Protein AF-A0A9X6AI31-F1 (afdb_monomer_lite)

pLDDT: mean 93.95, std 4.67, range [78.0, 98.5]

Foldseek 3Di:
DDDPPDDDDDPDLVPLFPDDPVAHDDVVLLVLLLVCLCVLHFFQVSNCVVPVCSLVQFPVSTGALLRQSVQCDPVVHNLLVVLLVVCVVPLQDFPSKGARADPVLVVDDGSHHHQWGTWTWHQDPNAIDIDIDGNDDDVRPCVSSVSSNRSSVRVVSSD

Secondary structure (DSSP, 8-state):
---SS-----S-TT-----BTTB---HHHHHHHHHHHHTT--BSHHHHHH-GGGGGG-SSSSB-TT-HHHHHHTBTB-HHHHHHHHHHH-TT-S--EEESS-GGGGT---S---SEEEEEEEEETTEEEEEEEES---TTTTHHHHHHHHHHHHHHHH-

Sequence (159 aa):
RELLAYQSRIADPTSCLAVTPHLPVNLSYCFGLLAWSLDGRNDVDTPAYYRRGAHEYSDDQHTLSGAFGHRLLTSRGNQLEEVVGRIERDPAHRRAFALVLQPEDNFRQSREYPCAVGVHLFLRDGALTWITVMRAQQALTDRPYDAFLFMGMQQYAAS

Radius of gyration: 15.67 Å; chains: 1; bounding box: 35×34×42 Å

Structure (mmCIF, N/CA/C/O backbone):
data_AF-A0A9X6AI31-F1
#
_entry.id   AF-A0A9X6AI31-F1
#
loop_
_atom_site.group_PDB
_atom_site.id
_atom_site.type_symbol
_atom_site.label_atom_id
_atom_site.label_alt_id
_atom_site.label_comp_id
_atom_site.label_asym_id
_atom_site.label_entity_id
_atom_site.label_seq_id
_atom_site.pdbx_PDB_ins_code
_atom_site.Cartn_x
_atom_site.Cartn_y
_atom_site.Cartn_z
_atom_site.occupancy
_atom_site.B_iso_or_equiv
_atom_site.auth_seq_id
_atom_site.auth_comp_id
_atom_site.auth_asym_id
_atom_site.auth_atom_id
_atom_site.pdbx_PDB_model_num
ATOM 1 N N . ARG A 1 1 ? -13.528 3.353 -20.463 1.00 92.44 1 ARG A N 1
ATOM 2 C CA . ARG A 1 1 ? -14.525 4.074 -19.632 1.00 92.44 1 ARG A CA 1
ATOM 3 C C . ARG A 1 1 ? -13.824 4.508 -18.362 1.00 92.44 1 ARG A C 1
ATOM 5 O O . ARG A 1 1 ? -13.102 3.693 -17.808 1.00 92.44 1 ARG A O 1
ATOM 12 N N . GLU A 1 2 ? -14.040 5.737 -17.921 1.00 95.50 2 GLU A N 1
ATOM 13 C CA . GLU A 1 2 ? -13.495 6.269 -16.671 1.00 95.50 2 GLU A CA 1
ATOM 14 C C . GLU A 1 2 ? -14.648 6.610 -15.720 1.00 95.50 2 GLU A C 1
ATOM 16 O O . GLU A 1 2 ? -15.737 6.971 -16.173 1.00 95.50 2 GLU A O 1
ATOM 21 N N . LEU A 1 3 ? -14.421 6.443 -14.416 1.00 96.94 3 LEU A N 1
ATOM 22 C CA . LEU A 1 3 ? -15.317 6.894 -13.355 1.00 96.94 3 LEU A CA 1
ATOM 23 C C . LEU A 1 3 ? -14.509 7.780 -12.407 1.00 96.94 3 LEU A C 1
ATOM 25 O O . LEU A 1 3 ? -13.490 7.341 -11.879 1.00 96.94 3 LEU A O 1
ATOM 29 N N . LEU A 1 4 ? -14.975 9.005 -12.183 1.00 97.19 4 LEU A N 1
ATOM 30 C CA . LEU A 1 4 ? -14.328 9.949 -11.274 1.00 97.19 4 LEU A CA 1
ATOM 31 C C . LEU A 1 4 ? -14.883 9.790 -9.856 1.00 97.19 4 LEU A C 1
ATOM 33 O O . LEU A 1 4 ? -16.076 9.541 -9.686 1.00 97.19 4 LEU A O 1
ATOM 37 N N . ALA A 1 5 ? -14.013 9.945 -8.854 1.00 95.62 5 ALA A N 1
ATOM 38 C CA . ALA A 1 5 ? -14.362 9.899 -7.428 1.00 95.62 5 ALA A CA 1
ATOM 39 C C . ALA A 1 5 ? -15.180 8.655 -7.015 1.00 95.62 5 ALA A C 1
ATOM 41 O O . ALA A 1 5 ? -16.073 8.726 -6.171 1.00 95.62 5 ALA A O 1
ATOM 42 N N . TYR A 1 6 ? -14.886 7.501 -7.622 1.00 96.50 6 TYR A N 1
ATOM 43 C CA . TYR A 1 6 ? -15.560 6.254 -7.281 1.00 96.50 6 TYR A CA 1
ATOM 44 C C . TYR A 1 6 ? -15.136 5.761 -5.892 1.00 96.50 6 TYR A C 1
ATOM 46 O O . TYR A 1 6 ? -13.947 5.686 -5.584 1.00 96.50 6 TYR A O 1
ATOM 54 N N . GLN A 1 7 ? -16.115 5.346 -5.089 1.00 96.12 7 GLN A N 1
ATOM 55 C CA . GLN A 1 7 ? -15.902 4.754 -3.774 1.00 96.12 7 GLN A CA 1
ATOM 56 C C . GLN A 1 7 ? -16.583 3.387 -3.693 1.00 96.12 7 GLN A C 1
ATOM 58 O O . GLN A 1 7 ? -17.710 3.199 -4.149 1.00 96.12 7 GLN A O 1
ATOM 63 N N . SER A 1 8 ? -15.910 2.438 -3.049 1.00 93.69 8 SER A N 1
ATOM 64 C CA . SER A 1 8 ? -16.490 1.158 -2.644 1.00 93.69 8 SER A CA 1
ATOM 65 C C . SER A 1 8 ? -16.123 0.851 -1.202 1.00 93.69 8 SER A C 1
ATOM 67 O O . SER A 1 8 ? -15.063 1.266 -0.736 1.00 93.69 8 SER A O 1
ATOM 69 N N . ARG A 1 9 ? -16.968 0.079 -0.522 1.00 94.19 9 ARG A N 1
ATOM 70 C CA . ARG A 1 9 ? -16.716 -0.424 0.828 1.00 94.19 9 ARG A CA 1
ATOM 71 C C . ARG A 1 9 ? -16.700 -1.945 0.799 1.00 94.19 9 ARG A C 1
ATOM 73 O O . ARG A 1 9 ? -17.603 -2.548 0.229 1.00 94.19 9 ARG A O 1
ATOM 80 N N . ILE A 1 10 ? -15.699 -2.533 1.441 1.00 92.25 10 ILE A N 1
ATOM 81 C CA . ILE A 1 10 ? -15.650 -3.965 1.725 1.00 92.25 10 ILE A CA 1
ATOM 82 C C . ILE A 1 10 ? -16.083 -4.151 3.178 1.00 92.25 10 ILE A C 1
ATOM 84 O O . ILE A 1 10 ? -15.590 -3.451 4.061 1.00 92.25 10 ILE A O 1
ATOM 88 N N . ALA A 1 11 ? -17.073 -5.013 3.404 1.00 89.31 11 ALA A N 1
ATOM 89 C CA . ALA A 1 11 ? -17.609 -5.260 4.742 1.00 89.31 11 ALA A CA 1
ATOM 90 C C . ALA A 1 11 ? -16.715 -6.2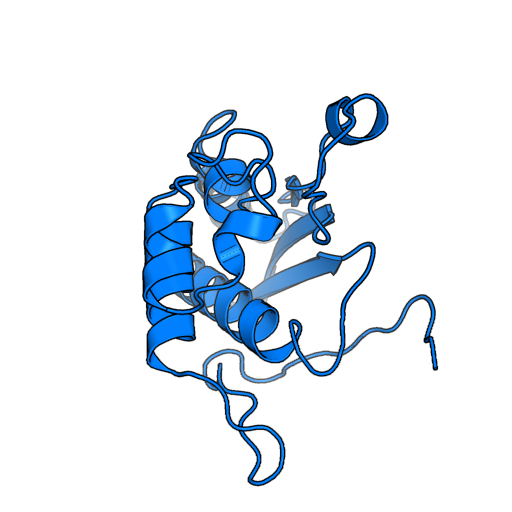12 5.545 1.00 89.31 11 ALA A C 1
ATOM 92 O O . ALA A 1 11 ? -16.510 -5.990 6.733 1.00 89.31 11 ALA A O 1
ATOM 93 N N . ASP A 1 12 ? -16.171 -7.227 4.874 1.00 90.06 12 ASP A N 1
ATOM 94 C CA . ASP A 1 12 ? -15.285 -8.226 5.456 1.00 90.06 12 ASP A CA 1
ATOM 95 C C . ASP A 1 12 ? -13.920 -8.190 4.747 1.00 90.06 12 ASP A C 1
ATOM 97 O O . ASP A 1 12 ? -13.795 -8.708 3.632 1.00 90.06 12 ASP A O 1
ATOM 101 N N . PRO A 1 13 ? -12.901 -7.550 5.349 1.00 87.38 13 PRO A N 1
ATOM 102 C CA . PRO A 1 13 ? -11.574 -7.463 4.757 1.00 87.38 13 PRO A CA 1
ATOM 103 C C . PRO A 1 13 ? -10.794 -8.783 4.832 1.00 87.38 13 PRO A C 1
ATOM 105 O O . PRO A 1 13 ? -9.758 -8.885 4.184 1.00 87.38 13 PRO A O 1
ATOM 108 N N . THR A 1 14 ? -11.264 -9.799 5.571 1.00 86.88 14 THR A N 1
ATOM 109 C CA . THR A 1 14 ? -10.579 -11.104 5.663 1.00 86.88 14 THR A CA 1
ATOM 110 C C . THR A 1 14 ? -10.714 -11.914 4.371 1.00 86.88 14 THR A C 1
ATOM 112 O O . THR A 1 14 ? -9.826 -12.684 4.005 1.00 86.88 14 THR A O 1
ATOM 115 N N . SER A 1 15 ? -11.773 -11.662 3.596 1.00 78.06 15 SER A N 1
ATOM 116 C CA . SER A 1 15 ? -11.961 -12.195 2.246 1.00 78.06 15 SER A CA 1
ATOM 117 C C . SER A 1 15 ? -11.187 -11.357 1.214 1.00 78.06 15 SER A C 1
ATOM 119 O O . SER A 1 15 ? -11.774 -10.700 0.353 1.00 78.06 15 SER A O 1
ATOM 121 N N . CYS A 1 16 ? -9.850 -11.367 1.277 1.00 78.38 16 CYS A N 1
ATOM 122 C CA . CYS A 1 16 ? -8.987 -10.482 0.477 1.00 78.38 16 CYS A CA 1
ATOM 123 C C . CYS A 1 16 ? -8.979 -10.727 -1.043 1.00 78.38 16 CYS A C 1
ATOM 125 O O . CYS A 1 16 ? -8.281 -10.024 -1.773 1.00 78.38 16 CYS A O 1
ATOM 127 N N . LEU A 1 17 ? -9.683 -11.744 -1.539 1.00 84.62 17 LEU A N 1
ATOM 128 C CA . LEU A 1 17 ? -9.542 -12.238 -2.907 1.00 84.62 17 LEU A CA 1
ATOM 129 C C . LEU A 1 17 ? -10.730 -11.851 -3.790 1.00 84.62 17 LEU A C 1
ATOM 131 O O . LEU A 1 17 ? -11.843 -12.338 -3.617 1.00 84.62 17 LEU A O 1
ATOM 135 N N . ALA A 1 18 ? -10.465 -11.030 -4.806 1.00 81.44 18 ALA A N 1
ATOM 136 C CA . ALA A 1 18 ? -11.425 -10.685 -5.853 1.00 81.44 18 ALA A CA 1
ATOM 137 C C . ALA A 1 18 ? -11.274 -11.625 -7.065 1.00 81.44 18 ALA A C 1
ATOM 139 O O . ALA A 1 18 ? -10.822 -11.212 -8.132 1.00 81.44 18 ALA A O 1
ATOM 140 N N . VAL A 1 19 ? -11.611 -12.906 -6.888 1.00 78.00 19 VAL A N 1
ATOM 141 C CA . VAL A 1 19 ? -11.462 -13.938 -7.931 1.00 78.00 19 VAL A CA 1
ATOM 142 C C . VAL A 1 19 ? -12.786 -14.167 -8.651 1.00 78.00 19 VAL A C 1
ATOM 144 O O . VAL A 1 19 ? -13.821 -14.386 -8.025 1.00 78.00 19 VAL A O 1
ATOM 147 N N . THR A 1 20 ? -12.747 -14.169 -9.984 1.00 80.62 20 THR A N 1
ATOM 148 C CA . THR A 1 20 ? -13.869 -14.621 -10.821 1.00 80.62 20 THR A CA 1
ATOM 149 C C . THR A 1 20 ? -13.349 -15.525 -11.941 1.00 80.62 20 THR A C 1
ATOM 151 O O . THR A 1 20 ? -12.181 -15.397 -12.315 1.00 80.62 20 THR A O 1
ATOM 154 N N . PRO A 1 21 ? -14.186 -16.390 -12.547 1.00 80.56 21 PRO A N 1
ATOM 155 C CA . PRO A 1 21 ? -13.776 -1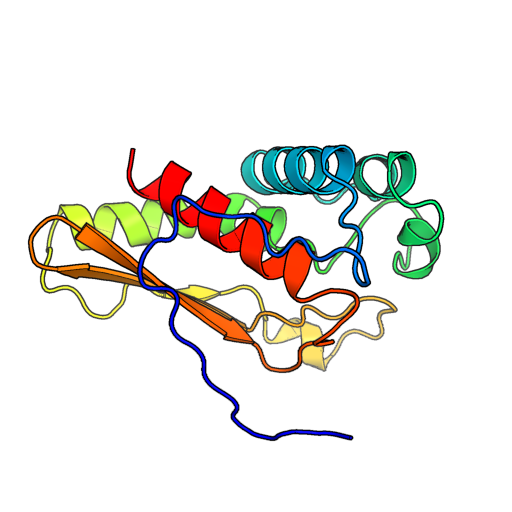7.201 -13.699 1.00 80.56 21 PRO A CA 1
ATOM 156 C C . PRO A 1 21 ? -13.234 -16.383 -14.885 1.00 80.56 21 PRO A C 1
ATOM 158 O O . PRO A 1 21 ? -12.474 -16.901 -15.696 1.00 80.56 21 PRO A O 1
ATOM 161 N N . HIS A 1 22 ? -13.616 -15.107 -14.985 1.00 81.62 22 HIS A N 1
ATOM 162 C CA . HIS A 1 22 ? -13.219 -14.202 -16.067 1.00 81.62 22 HIS A CA 1
ATOM 163 C C . HIS A 1 22 ? -12.042 -13.286 -15.704 1.00 81.62 22 HIS A C 1
ATOM 165 O O . HIS A 1 22 ? -11.503 -12.612 -16.578 1.00 81.62 22 HIS A O 1
ATOM 171 N N . LEU A 1 23 ? -11.647 -13.253 -14.429 1.00 79.00 23 LEU A N 1
ATOM 172 C CA . LEU A 1 23 ? -10.541 -12.448 -13.923 1.00 79.00 23 LEU A CA 1
ATOM 173 C C . LEU A 1 23 ? -9.714 -13.299 -12.950 1.00 79.00 23 LEU A C 1
ATOM 175 O O . LEU A 1 23 ? -9.861 -13.165 -11.730 1.00 79.00 23 LEU A O 1
ATOM 179 N N . PRO A 1 24 ? -8.895 -14.228 -13.476 1.00 80.75 24 PRO A N 1
ATOM 180 C CA . PRO A 1 24 ? -8.007 -15.019 -12.644 1.00 80.75 24 PRO A CA 1
ATOM 181 C C . PRO A 1 24 ? -6.941 -14.111 -12.022 1.00 80.75 24 PRO A C 1
ATOM 183 O O . PRO A 1 24 ? -6.261 -13.355 -12.716 1.00 80.75 24 PRO A O 1
ATOM 186 N N . VAL A 1 25 ? -6.791 -14.202 -10.703 1.00 88.25 25 VAL A N 1
ATOM 187 C CA . VAL A 1 25 ? -5.759 -13.488 -9.944 1.00 88.25 25 VAL A CA 1
ATOM 188 C C . VAL A 1 25 ? -4.582 -14.432 -9.713 1.00 88.25 25 VAL A C 1
ATOM 190 O O . VAL A 1 25 ? -4.770 -15.590 -9.337 1.00 88.25 25 VAL A O 1
ATOM 193 N N . ASN A 1 26 ? -3.357 -13.948 -9.920 1.00 91.81 26 ASN A N 1
ATOM 194 C CA . ASN A 1 26 ? -2.154 -14.695 -9.573 1.00 91.81 26 ASN A CA 1
ATOM 195 C C . ASN A 1 26 ? -1.952 -14.660 -8.049 1.00 91.81 26 ASN A C 1
ATOM 197 O O . ASN A 1 26 ? -1.404 -13.699 -7.511 1.00 91.81 26 ASN A O 1
ATOM 201 N N . LEU A 1 27 ? -2.394 -15.715 -7.361 1.00 92.19 27 LEU A N 1
ATOM 202 C CA . LEU A 1 27 ? -2.306 -15.819 -5.900 1.00 92.19 27 LEU A CA 1
ATOM 203 C C . LEU A 1 27 ? -0.869 -15.712 -5.384 1.00 92.19 27 LEU A C 1
ATOM 205 O O . LEU A 1 27 ? -0.626 -15.020 -4.399 1.00 92.19 27 LEU A O 1
ATOM 209 N N . SER A 1 28 ? 0.090 -16.344 -6.060 1.00 94.25 28 SER A N 1
ATOM 210 C CA . SER A 1 28 ? 1.500 -16.262 -5.670 1.00 94.25 28 SER A CA 1
ATOM 211 C C . SER A 1 28 ? 2.001 -14.821 -5.723 1.00 94.25 28 SER A C 1
ATOM 213 O O . SER A 1 28 ? 2.707 -14.384 -4.818 1.00 94.25 28 SER A O 1
ATOM 215 N N . TYR A 1 29 ? 1.581 -14.058 -6.738 1.00 94.94 29 TYR A N 1
ATOM 216 C CA . TYR A 1 29 ? 1.919 -12.642 -6.829 1.00 94.94 29 TYR A CA 1
ATOM 217 C C . TYR A 1 29 ? 1.273 -11.814 -5.715 1.00 94.94 29 TYR A C 1
ATOM 219 O O . TYR A 1 29 ? 1.946 -10.968 -5.141 1.00 94.94 29 TYR A O 1
ATOM 227 N N . CYS A 1 30 ? 0.012 -12.078 -5.359 1.00 95.12 30 CYS A N 1
ATOM 228 C CA . CYS A 1 30 ? -0.660 -11.416 -4.236 1.00 95.12 30 CYS A CA 1
ATOM 229 C C . CYS A 1 30 ? 0.141 -11.538 -2.930 1.00 95.12 30 CYS A C 1
ATOM 231 O O . CYS A 1 30 ? 0.452 -10.529 -2.296 1.00 95.12 30 CYS A O 1
ATOM 233 N N . PHE A 1 31 ? 0.517 -12.760 -2.546 1.00 95.44 31 PHE A N 1
ATOM 234 C CA . PHE A 1 31 ? 1.300 -12.985 -1.328 1.00 95.44 31 PHE A CA 1
ATOM 235 C C . PHE A 1 31 ? 2.728 -12.452 -1.443 1.00 95.44 31 PHE A C 1
ATOM 237 O O . PHE A 1 31 ? 3.229 -11.862 -0.489 1.00 95.44 31 PHE A O 1
ATOM 244 N N . GLY A 1 32 ? 3.364 -12.606 -2.607 1.00 96.69 32 GLY A N 1
ATOM 245 C CA . GLY A 1 32 ? 4.689 -12.050 -2.866 1.00 96.69 32 GLY A CA 1
ATOM 246 C C . GLY A 1 32 ? 4.719 -10.529 -2.721 1.00 96.69 32 GLY A C 1
ATOM 247 O O . GLY A 1 32 ? 5.598 -9.995 -2.053 1.00 96.69 32 GLY A O 1
ATOM 248 N N . LEU A 1 33 ? 3.723 -9.838 -3.280 1.00 96.56 33 LEU A N 1
ATOM 249 C CA . LEU A 1 33 ? 3.582 -8.387 -3.191 1.00 96.56 33 LEU A CA 1
ATOM 250 C C . LEU A 1 33 ? 3.275 -7.927 -1.761 1.00 96.56 33 LEU A C 1
ATOM 252 O O . LEU A 1 33 ? 3.815 -6.911 -1.324 1.00 96.56 33 LEU A O 1
ATOM 256 N N . LEU A 1 34 ? 2.442 -8.671 -1.025 1.00 97.31 34 LEU A N 1
ATOM 257 C CA . LEU A 1 34 ? 2.160 -8.392 0.384 1.00 97.31 3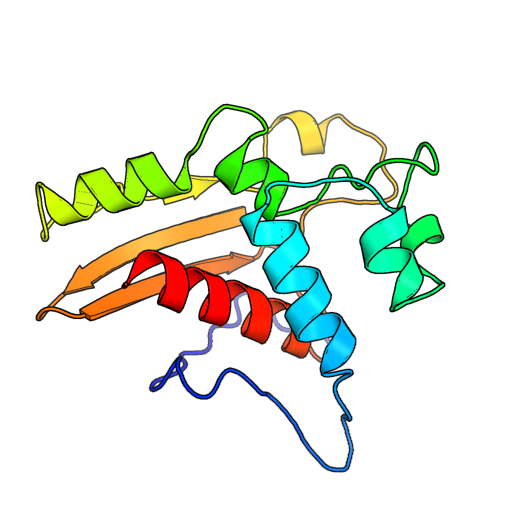4 LEU A CA 1
ATOM 258 C C . LEU A 1 34 ? 3.422 -8.531 1.242 1.00 97.31 34 LEU A C 1
ATOM 260 O O . LEU A 1 34 ? 3.752 -7.600 1.968 1.00 97.31 34 LEU A O 1
ATOM 264 N N . ALA A 1 35 ? 4.150 -9.644 1.125 1.00 98.06 35 ALA A N 1
ATOM 265 C CA . ALA A 1 35 ? 5.390 -9.864 1.867 1.00 98.06 35 ALA A CA 1
ATOM 266 C C . ALA A 1 35 ? 6.447 -8.803 1.529 1.00 98.06 35 ALA A C 1
ATOM 268 O O . ALA A 1 35 ? 7.022 -8.202 2.428 1.00 98.06 35 ALA A O 1
ATOM 269 N N . TRP A 1 36 ? 6.639 -8.510 0.240 1.00 98.12 36 TRP A N 1
ATOM 270 C CA . TRP A 1 36 ? 7.540 -7.455 -0.229 1.00 98.12 36 TRP A CA 1
ATOM 271 C C . TRP A 1 36 ? 7.169 -6.076 0.329 1.00 98.12 36 TRP A C 1
ATOM 273 O O . TRP A 1 36 ? 8.042 -5.304 0.723 1.00 98.12 36 TRP A O 1
ATOM 283 N N . SER A 1 37 ? 5.868 -5.782 0.419 1.00 98.19 37 SER A N 1
ATOM 284 C CA . SER A 1 37 ? 5.387 -4.513 0.963 1.00 98.19 37 SER A CA 1
ATOM 285 C C . SER A 1 37 ? 5.542 -4.430 2.479 1.00 98.19 37 SER A C 1
ATOM 287 O O . SER A 1 37 ? 5.951 -3.386 2.974 1.00 98.19 37 SER A O 1
ATOM 289 N N . LEU A 1 38 ? 5.242 -5.502 3.217 1.00 97.81 38 LEU A N 1
ATOM 290 C CA . LEU A 1 38 ? 5.409 -5.559 4.674 1.00 97.81 38 LEU A CA 1
ATOM 291 C C . LEU A 1 38 ? 6.883 -5.536 5.098 1.00 97.81 38 LEU A C 1
ATOM 293 O O . LEU A 1 38 ? 7.198 -5.013 6.159 1.00 97.81 38 LEU A O 1
ATOM 297 N N . ASP A 1 39 ? 7.784 -6.032 4.251 1.00 97.81 39 ASP A N 1
ATOM 298 C CA . ASP A 1 39 ? 9.236 -5.915 4.438 1.00 97.81 39 ASP A CA 1
ATOM 299 C C . ASP A 1 39 ? 9.772 -4.516 4.065 1.00 97.81 39 ASP A C 1
ATOM 301 O O . ASP A 1 39 ? 10.959 -4.226 4.188 1.00 97.81 39 ASP A O 1
ATOM 305 N N . GLY A 1 40 ? 8.909 -3.619 3.571 1.00 97.88 40 GLY A N 1
ATOM 306 C CA . GLY A 1 40 ? 9.292 -2.255 3.205 1.00 97.88 40 GLY A CA 1
ATOM 307 C C . GLY A 1 40 ? 10.300 -2.184 2.053 1.00 97.88 40 GLY A C 1
ATOM 308 O O . GLY A 1 40 ? 11.045 -1.201 1.949 1.00 97.88 40 GLY A O 1
ATOM 309 N N . ARG A 1 41 ? 10.339 -3.216 1.202 1.00 98.00 41 ARG A N 1
ATOM 310 C CA . ARG A 1 41 ? 11.253 -3.319 0.062 1.00 98.00 41 ARG A CA 1
ATOM 311 C C . ARG A 1 41 ? 10.787 -2.472 -1.116 1.00 98.00 41 ARG A C 1
ATOM 313 O O . ARG A 1 41 ? 9.607 -2.153 -1.261 1.00 98.00 41 ARG A O 1
ATOM 320 N N . ASN A 1 42 ? 11.747 -2.116 -1.963 1.00 97.81 42 ASN A N 1
ATOM 321 C CA . ASN A 1 42 ? 11.520 -1.408 -3.217 1.00 97.81 42 ASN A CA 1
ATOM 322 C C . ASN A 1 42 ? 12.316 -1.996 -4.392 1.00 97.81 42 ASN A C 1
ATOM 324 O O . ASN A 1 42 ? 12.376 -1.356 -5.432 1.00 97.81 42 ASN A O 1
ATOM 328 N N . ASP A 1 43 ? 12.934 -3.171 -4.270 1.00 97.81 43 ASP A N 1
ATOM 329 C CA . ASP A 1 43 ? 13.613 -3.813 -5.400 1.00 97.81 43 ASP A CA 1
ATOM 330 C C . ASP A 1 43 ? 12.611 -4.301 -6.453 1.00 97.81 43 ASP A C 1
ATOM 332 O O . ASP A 1 43 ? 11.543 -4.816 -6.120 1.00 97.81 43 ASP A O 1
ATOM 336 N N . VAL A 1 44 ? 12.970 -4.180 -7.728 1.00 97.19 44 VAL A N 1
ATOM 337 C CA . VAL A 1 44 ? 12.126 -4.620 -8.848 1.00 97.19 44 VAL A CA 1
ATOM 338 C C . VAL A 1 44 ? 12.174 -6.134 -9.074 1.00 97.19 44 VAL A C 1
ATOM 340 O O . VAL A 1 44 ? 11.221 -6.701 -9.607 1.00 97.19 44 VAL A O 1
ATOM 343 N N . ASP A 1 45 ? 13.239 -6.804 -8.631 1.00 96.69 45 ASP A N 1
ATOM 344 C CA . ASP A 1 45 ? 13.447 -8.237 -8.862 1.00 96.69 45 ASP A CA 1
ATOM 345 C C . ASP A 1 45 ? 12.348 -9.089 -8.214 1.00 96.69 45 ASP A C 1
ATOM 347 O O . ASP A 1 45 ? 11.845 -10.037 -8.824 1.00 96.69 45 ASP A O 1
ATOM 351 N N . THR A 1 46 ? 11.914 -8.726 -7.002 1.00 95.62 46 THR A N 1
ATOM 352 C CA . THR A 1 46 ? 10.836 -9.439 -6.302 1.00 95.62 46 THR A CA 1
ATOM 353 C C . THR A 1 46 ? 9.515 -9.428 -7.085 1.00 95.62 46 THR A C 1
ATOM 355 O O . THR A 1 46 ? 8.995 -10.510 -7.365 1.00 95.62 46 THR A O 1
ATOM 358 N N . PRO A 1 47 ? 8.935 -8.279 -7.488 1.00 94.81 47 PRO A N 1
ATOM 359 C CA . PRO A 1 47 ? 7.738 -8.285 -8.328 1.00 94.81 47 PRO A CA 1
ATOM 360 C C . PRO A 1 47 ? 7.994 -8.849 -9.735 1.00 94.81 47 PRO A C 1
ATOM 362 O O . PRO A 1 47 ? 7.100 -9.496 -10.289 1.00 94.81 47 PRO A O 1
ATOM 365 N N . ALA A 1 48 ? 9.194 -8.678 -10.301 1.00 95.19 48 ALA A N 1
ATOM 366 C CA . ALA A 1 48 ? 9.546 -9.213 -11.617 1.00 95.19 48 ALA A CA 1
ATOM 367 C C . ALA A 1 48 ? 9.551 -10.746 -11.673 1.00 95.19 48 ALA A C 1
ATOM 369 O O . ALA A 1 48 ? 9.165 -11.319 -12.697 1.00 95.19 48 ALA A O 1
ATOM 370 N N . TYR A 1 49 ? 9.902 -11.410 -10.567 1.00 95.50 49 TYR A N 1
ATOM 371 C CA . TYR A 1 49 ? 9.802 -12.863 -10.427 1.00 95.50 49 TYR A CA 1
ATOM 372 C C . TYR A 1 49 ? 8.386 -13.377 -10.735 1.00 95.50 49 TYR A C 1
ATOM 374 O O . TYR A 1 49 ? 8.219 -14.386 -11.422 1.00 95.50 49 TYR A O 1
ATOM 382 N N . TYR A 1 50 ? 7.356 -12.660 -10.279 1.00 93.56 50 TYR A N 1
ATOM 383 C CA . TYR A 1 50 ? 5.956 -13.040 -10.487 1.00 93.56 50 TYR A CA 1
ATOM 384 C C . TYR A 1 50 ? 5.364 -12.481 -11.783 1.00 93.56 50 TYR A C 1
ATOM 386 O O . TYR A 1 50 ? 4.513 -13.120 -12.410 1.00 93.56 50 TYR A O 1
ATOM 394 N N . ARG A 1 51 ? 5.783 -11.275 -12.181 1.00 88.81 51 ARG A N 1
ATOM 395 C CA . ARG A 1 51 ? 5.266 -10.551 -13.343 1.00 88.81 51 ARG A CA 1
ATOM 396 C C . ARG A 1 51 ? 6.428 -9.948 -14.125 1.00 88.81 51 ARG A C 1
ATOM 398 O O . ARG A 1 51 ? 6.875 -8.849 -13.828 1.00 88.81 51 ARG A O 1
ATOM 405 N N . ARG A 1 52 ? 6.849 -10.633 -15.193 1.00 82.62 52 ARG A N 1
ATOM 406 C CA . ARG A 1 52 ? 8.017 -10.258 -16.020 1.00 82.62 52 ARG A CA 1
ATOM 407 C C . ARG A 1 52 ? 8.050 -8.790 -16.476 1.00 82.62 52 ARG A C 1
ATOM 409 O O . ARG A 1 52 ? 9.128 -8.228 -16.600 1.00 82.62 52 ARG A O 1
ATOM 416 N N . GLY A 1 53 ? 6.889 -8.169 -16.692 1.00 86.94 53 GLY A N 1
ATOM 417 C CA . GLY A 1 53 ? 6.787 -6.757 -17.082 1.00 86.94 53 GLY A CA 1
ATOM 418 C C . GLY A 1 53 ? 7.108 -5.744 -15.973 1.00 86.94 53 GLY A C 1
ATOM 419 O O . GLY A 1 53 ? 7.080 -4.551 -16.238 1.00 86.94 53 GLY A O 1
ATOM 420 N N . ALA A 1 54 ? 7.405 -6.164 -14.736 1.00 88.88 54 ALA A N 1
ATOM 421 C CA . ALA A 1 54 ? 7.669 -5.232 -13.635 1.00 88.88 54 ALA A CA 1
ATOM 422 C C . ALA A 1 54 ? 8.877 -4.311 -13.901 1.00 88.88 54 ALA A C 1
ATOM 424 O O . ALA A 1 54 ? 8.841 -3.137 -13.537 1.00 88.88 54 ALA A O 1
ATOM 425 N N . HIS A 1 55 ? 9.906 -4.807 -14.601 1.00 92.69 55 HIS A N 1
ATOM 426 C CA . HIS A 1 55 ? 11.081 -4.011 -14.978 1.00 92.69 55 HIS A CA 1
ATOM 427 C C . HIS A 1 55 ? 10.747 -2.820 -15.887 1.00 92.69 55 HIS A C 1
ATOM 429 O O . HIS A 1 55 ? 11.474 -1.828 -15.883 1.00 92.69 55 HIS A O 1
ATOM 435 N N . GLU A 1 56 ? 9.636 -2.864 -16.628 1.00 92.75 56 GLU A N 1
ATOM 436 C CA . GLU A 1 56 ? 9.218 -1.766 -17.509 1.00 92.75 56 GLU A CA 1
ATOM 437 C C . GLU A 1 56 ? 8.840 -0.502 -16.724 1.00 92.75 56 GLU A C 1
ATOM 439 O O . GLU A 1 56 ? 8.951 0.604 -17.250 1.00 92.75 56 GLU A O 1
ATOM 444 N N . TYR A 1 57 ? 8.448 -0.653 -15.456 1.00 91.25 57 TYR A N 1
ATOM 445 C CA . TYR A 1 57 ? 8.089 0.458 -14.574 1.00 91.25 57 TYR A CA 1
ATOM 446 C C . TYR A 1 57 ? 9.290 1.023 -13.805 1.00 91.25 57 TYR A C 1
ATOM 448 O O . TYR A 1 57 ? 9.194 2.100 -13.229 1.00 91.25 57 TYR A O 1
ATOM 456 N N . SER A 1 58 ? 10.434 0.339 -13.812 1.00 95.12 58 SER A N 1
ATOM 457 C CA . SER A 1 58 ? 11.632 0.798 -13.112 1.00 95.12 58 SER A CA 1
ATOM 458 C C . SER A 1 58 ? 12.455 1.755 -13.980 1.00 95.12 58 SER A C 1
ATOM 460 O O . SER A 1 58 ? 12.765 1.472 -15.145 1.00 95.12 58 SER A O 1
ATOM 462 N N . ASP A 1 59 ? 12.831 2.897 -13.404 1.00 94.81 59 ASP A N 1
ATOM 463 C CA . ASP A 1 59 ? 13.680 3.889 -14.074 1.00 94.81 59 ASP A CA 1
ATOM 464 C C . ASP A 1 59 ? 15.138 3.420 -14.179 1.00 94.81 59 ASP A C 1
ATOM 466 O O . ASP A 1 59 ? 15.793 3.660 -15.191 1.00 94.81 59 ASP A O 1
ATOM 470 N N . ASP A 1 60 ? 15.631 2.730 -13.149 1.00 94.88 60 ASP A N 1
ATOM 471 C CA . ASP A 1 60 ? 17.021 2.281 -13.000 1.00 94.88 60 ASP A CA 1
ATOM 472 C C . ASP A 1 60 ? 17.196 0.765 -13.197 1.00 94.88 60 ASP A C 1
ATOM 474 O O . ASP A 1 60 ? 18.315 0.270 -13.130 1.00 94.88 60 ASP A O 1
ATOM 478 N N . GLN A 1 61 ? 16.103 0.039 -13.462 1.00 94.75 61 GLN A N 1
ATOM 479 C CA . GLN A 1 61 ? 16.042 -1.425 -13.566 1.00 94.75 61 GLN A CA 1
ATOM 480 C C . GLN A 1 61 ? 16.373 -2.173 -12.265 1.00 94.75 61 GLN A C 1
ATOM 482 O O . GLN A 1 61 ? 16.520 -3.393 -12.292 1.00 94.75 61 GLN A O 1
ATOM 487 N N . HIS A 1 62 ? 16.430 -1.473 -11.132 1.00 95.94 62 HIS A N 1
ATOM 488 C CA . HIS A 1 62 ? 16.748 -2.033 -9.820 1.00 95.94 62 HIS A CA 1
ATOM 489 C C . HIS A 1 62 ? 15.659 -1.756 -8.790 1.00 95.94 62 HIS A C 1
ATOM 491 O O . HIS A 1 62 ? 15.368 -2.622 -7.965 1.00 95.94 62 HIS A O 1
ATOM 497 N N . THR A 1 63 ? 15.040 -0.578 -8.836 1.00 96.94 63 THR A N 1
ATOM 498 C CA . THR A 1 63 ? 14.079 -0.127 -7.838 1.00 96.94 63 THR A CA 1
ATOM 499 C C . THR A 1 63 ? 12.751 0.316 -8.439 1.00 96.94 63 THR A C 1
ATOM 501 O O . THR A 1 63 ? 12.656 0.808 -9.567 1.00 96.94 63 THR A O 1
ATOM 504 N N . LEU A 1 64 ? 11.706 0.131 -7.640 1.00 96.19 64 LEU A N 1
ATOM 505 C CA . LEU A 1 64 ? 10.369 0.657 -7.823 1.00 96.19 64 LEU A CA 1
ATOM 506 C C . LEU A 1 64 ? 10.147 1.788 -6.820 1.00 96.19 64 LEU A C 1
ATOM 508 O O . LEU A 1 64 ? 9.803 1.612 -5.652 1.00 96.19 64 LEU A O 1
ATOM 512 N N . SER A 1 65 ? 10.378 2.995 -7.297 1.00 93.56 65 SER A N 1
ATOM 513 C CA . SER A 1 65 ? 10.151 4.248 -6.586 1.00 93.56 65 SER A CA 1
ATOM 514 C C . SER A 1 65 ? 8.736 4.476 -6.038 1.00 93.56 65 SER A C 1
ATOM 516 O O . SER A 1 65 ? 8.553 5.263 -5.104 1.00 93.56 65 SER A O 1
ATOM 518 N N . GLY A 1 66 ? 7.733 3.832 -6.627 1.00 92.94 66 GLY A N 1
ATOM 519 C CA . GLY A 1 66 ? 6.331 3.894 -6.236 1.00 92.94 66 GLY A CA 1
ATOM 520 C C . GLY A 1 66 ? 5.931 2.854 -5.193 1.00 92.94 66 GLY A C 1
ATOM 521 O O . GLY A 1 66 ? 4.776 2.866 -4.776 1.00 92.94 66 GLY A O 1
ATOM 522 N N . ALA A 1 67 ? 6.856 1.993 -4.751 1.00 96.50 67 ALA A N 1
ATOM 523 C CA . ALA A 1 67 ? 6.604 0.898 -3.816 1.00 96.50 67 ALA A CA 1
ATOM 524 C C . ALA A 1 67 ? 5.868 1.359 -2.543 1.00 96.50 67 ALA A C 1
ATOM 526 O O . ALA A 1 67 ? 6.428 2.066 -1.701 1.00 96.50 67 ALA A O 1
ATOM 527 N N . PHE A 1 68 ? 4.606 0.941 -2.379 1.00 97.56 68 PHE A N 1
ATOM 528 C CA . PHE A 1 68 ? 3.756 1.406 -1.274 1.00 97.56 68 PHE A CA 1
ATOM 529 C C . PHE A 1 68 ? 4.320 1.013 0.088 1.00 97.56 68 PHE A C 1
ATOM 531 O O . PHE A 1 68 ? 4.396 1.857 0.977 1.00 97.56 68 PHE A O 1
ATOM 538 N N . GLY A 1 69 ? 4.758 -0.240 0.229 1.00 97.56 69 GLY A N 1
ATOM 539 C CA . GLY A 1 69 ? 5.377 -0.750 1.449 1.00 97.56 69 GLY A CA 1
ATOM 540 C C . GLY A 1 69 ? 6.598 0.059 1.862 1.00 97.56 69 GLY A C 1
ATOM 541 O O . GLY A 1 69 ? 6.638 0.590 2.968 1.00 97.56 69 GLY A O 1
ATOM 542 N N . HIS A 1 70 ? 7.545 0.257 0.940 1.00 98.00 70 HIS A N 1
ATOM 543 C CA . HIS A 1 70 ? 8.703 1.119 1.172 1.00 98.00 70 HIS A CA 1
ATOM 544 C C . HIS A 1 70 ? 8.292 2.515 1.644 1.00 98.00 70 HIS A C 1
ATOM 546 O O . HIS A 1 70 ? 8.821 3.034 2.626 1.00 98.00 70 HIS A O 1
ATOM 552 N N . ARG A 1 71 ? 7.298 3.130 0.996 1.00 97.56 71 ARG A N 1
ATOM 553 C CA . ARG A 1 71 ? 6.867 4.480 1.367 1.00 97.56 71 ARG A CA 1
ATOM 554 C C . ARG A 1 71 ? 6.191 4.551 2.734 1.00 97.56 71 ARG A C 1
ATOM 556 O O . ARG A 1 71 ? 6.425 5.512 3.465 1.00 97.56 71 ARG A O 1
ATOM 563 N N . LEU A 1 72 ? 5.414 3.535 3.095 1.00 98.19 72 LEU A N 1
ATOM 564 C CA . LEU A 1 72 ? 4.715 3.455 4.377 1.00 98.19 72 LEU A CA 1
ATOM 565 C C . LEU A 1 72 ? 5.626 3.053 5.543 1.00 98.19 72 LEU A C 1
ATOM 567 O O . LEU A 1 72 ? 5.386 3.511 6.657 1.00 98.19 72 LEU A O 1
ATOM 571 N N . LEU A 1 73 ? 6.643 2.221 5.307 1.00 98.19 73 LEU A N 1
ATOM 572 C CA . LEU A 1 73 ? 7.384 1.547 6.379 1.00 98.19 73 LEU A CA 1
ATOM 573 C C . LEU A 1 73 ? 8.834 2.014 6.540 1.00 98.19 73 LEU A C 1
ATOM 575 O O . LEU A 1 73 ? 9.342 2.010 7.657 1.00 98.19 73 LEU A O 1
ATOM 579 N N . THR A 1 74 ? 9.524 2.400 5.461 1.00 97.50 74 THR A N 1
ATOM 580 C CA . THR A 1 74 ? 10.993 2.556 5.504 1.00 97.50 74 THR A CA 1
ATOM 581 C C . THR A 1 74 ? 11.519 3.856 4.890 1.00 97.50 74 THR A C 1
ATOM 583 O O . THR A 1 74 ? 12.514 4.384 5.380 1.00 97.50 74 THR A O 1
ATOM 586 N N . SER A 1 75 ? 10.853 4.445 3.890 1.00 95.44 75 SER A N 1
ATOM 587 C CA . SER A 1 75 ? 11.382 5.588 3.116 1.00 95.44 75 SER A CA 1
ATOM 588 C C . SER A 1 75 ? 11.665 6.850 3.941 1.00 95.44 75 SER A C 1
ATOM 590 O O . SER A 1 75 ? 12.612 7.581 3.658 1.00 95.44 75 SER A O 1
ATOM 592 N N . ARG A 1 76 ? 10.829 7.130 4.948 1.00 94.56 76 ARG A N 1
ATOM 593 C CA . ARG A 1 76 ? 10.943 8.288 5.855 1.00 94.56 76 ARG A CA 1
ATOM 594 C C . ARG A 1 76 ? 10.659 7.890 7.307 1.00 94.56 76 ARG A C 1
ATOM 596 O O . ARG A 1 76 ? 10.193 8.708 8.096 1.00 94.56 76 ARG A O 1
ATOM 603 N N . GLY A 1 77 ? 10.917 6.623 7.632 1.00 95.81 77 GLY A N 1
ATOM 604 C CA . GLY A 1 77 ? 10.489 5.979 8.872 1.00 95.81 77 GLY A CA 1
ATOM 605 C C . GLY A 1 77 ? 9.165 5.222 8.733 1.00 95.81 77 GLY A C 1
ATOM 606 O O . GLY A 1 77 ? 8.498 5.281 7.695 1.00 95.81 77 GLY A O 1
ATOM 607 N N . ASN A 1 78 ? 8.803 4.507 9.798 1.00 98.00 78 ASN A N 1
ATOM 608 C CA . ASN A 1 78 ? 7.650 3.616 9.826 1.00 98.00 78 ASN A CA 1
ATOM 609 C C . ASN A 1 78 ? 6.354 4.381 10.129 1.00 98.00 78 ASN A C 1
ATOM 611 O O . ASN A 1 78 ? 5.892 4.457 11.267 1.00 98.00 78 ASN A O 1
ATOM 615 N N . GLN A 1 79 ? 5.760 4.979 9.093 1.00 97.88 79 GLN A N 1
ATOM 616 C CA . GLN A 1 79 ? 4.509 5.730 9.223 1.00 97.88 79 GLN A CA 1
ATOM 617 C C . GLN A 1 79 ? 3.350 4.843 9.691 1.00 97.88 79 GLN A C 1
ATOM 619 O O . GLN A 1 79 ? 2.458 5.335 10.381 1.00 97.88 79 GLN A O 1
ATOM 624 N N . LEU A 1 80 ? 3.335 3.564 9.299 1.00 97.62 80 LEU A N 1
ATOM 625 C CA . LEU A 1 80 ? 2.261 2.646 9.676 1.00 97.62 80 LEU A CA 1
ATOM 626 C C . LEU A 1 80 ? 2.283 2.345 11.179 1.00 97.62 80 LEU A C 1
ATOM 628 O O . LEU A 1 80 ? 1.245 2.431 11.826 1.00 97.62 80 LEU A O 1
ATOM 632 N N . GLU A 1 81 ? 3.453 2.067 11.747 1.00 97.50 81 GLU A N 1
ATOM 633 C CA . GLU A 1 81 ? 3.609 1.895 13.197 1.00 97.50 81 GLU A CA 1
ATOM 634 C C . GLU A 1 81 ? 3.195 3.161 13.959 1.00 97.50 81 GLU A C 1
ATOM 636 O O . GLU A 1 81 ? 2.425 3.093 14.916 1.00 97.50 81 GLU A O 1
ATOM 641 N N . GLU A 1 82 ? 3.606 4.337 13.481 1.00 97.69 82 GLU A N 1
ATOM 642 C CA . GLU A 1 82 ? 3.240 5.616 14.094 1.00 97.69 82 GLU A CA 1
ATOM 643 C C . GLU A 1 82 ? 1.727 5.873 14.090 1.00 97.69 82 GLU A C 1
ATOM 645 O O . GLU A 1 82 ? 1.159 6.317 15.092 1.00 97.69 82 GLU A O 1
ATOM 650 N N . VAL A 1 83 ? 1.037 5.623 12.972 1.00 97.44 83 VAL A N 1
ATOM 651 C CA . VAL A 1 83 ? -0.412 5.868 12.891 1.00 97.44 83 VAL A CA 1
ATOM 652 C C . VAL A 1 83 ? -1.231 4.803 13.617 1.00 97.44 83 VAL A C 1
ATOM 654 O O . VAL A 1 83 ? -2.263 5.165 14.184 1.00 97.44 83 VAL A O 1
ATOM 657 N N . VAL A 1 84 ? -0.762 3.550 13.680 1.00 97.00 84 VAL A N 1
ATOM 658 C CA . VAL A 1 84 ? -1.342 2.495 14.530 1.00 97.00 84 VAL A CA 1
ATOM 659 C C . VAL A 1 84 ? -1.196 2.876 16.004 1.00 97.00 84 VAL A C 1
ATOM 661 O O . VAL A 1 84 ? -2.197 3.008 16.707 1.00 97.00 84 VAL A O 1
ATOM 664 N N . GLY A 1 85 ? 0.011 3.223 16.453 1.00 96.75 85 GLY A N 1
ATOM 665 C CA . GLY A 1 85 ? 0.247 3.631 17.839 1.00 96.75 85 GLY A CA 1
ATOM 666 C C . GLY A 1 85 ? -0.572 4.858 18.266 1.00 96.75 85 GLY A C 1
ATOM 667 O O . GLY A 1 85 ? -0.925 4.995 19.439 1.00 96.75 85 GLY A O 1
ATOM 668 N N . ARG A 1 86 ? -0.929 5.759 17.338 1.00 96.75 86 ARG A N 1
ATOM 669 C CA . ARG A 1 86 ? -1.841 6.887 17.622 1.00 96.75 86 ARG A CA 1
ATOM 670 C C . ARG A 1 86 ? -3.262 6.430 17.934 1.00 96.75 86 ARG A C 1
ATOM 672 O O . ARG A 1 86 ? -3.850 6.953 18.877 1.00 96.75 86 ARG A O 1
ATOM 679 N N . ILE A 1 87 ? -3.816 5.505 17.149 1.00 96.75 87 ILE A N 1
ATOM 680 C CA . ILE A 1 87 ? -5.191 5.021 17.351 1.00 96.75 87 ILE A CA 1
ATOM 681 C C . ILE A 1 87 ? -5.300 4.040 18.520 1.00 96.75 87 ILE A C 1
ATOM 683 O O . ILE A 1 87 ? -6.364 3.944 19.118 1.00 96.75 87 ILE A O 1
ATOM 687 N N . GLU A 1 88 ? -4.217 3.359 18.891 1.00 94.69 88 GLU A N 1
ATOM 688 C CA . GLU A 1 88 ? -4.174 2.543 20.109 1.00 94.69 88 GLU A CA 1
ATOM 689 C C . GLU A 1 88 ? -4.209 3.409 21.372 1.00 94.69 88 GLU A C 1
ATOM 691 O O . GLU A 1 88 ? -4.956 3.128 22.308 1.00 94.69 88 GLU A O 1
ATOM 696 N N . ARG A 1 89 ? -3.426 4.497 21.395 1.00 96.00 89 ARG A N 1
ATOM 697 C CA . ARG A 1 89 ? -3.392 5.438 22.528 1.00 96.00 89 ARG A CA 1
ATOM 698 C C . ARG A 1 89 ? -4.685 6.239 22.658 1.00 96.00 89 ARG A C 1
ATOM 700 O O . ARG A 1 89 ? -5.098 6.560 23.768 1.00 96.00 89 ARG A O 1
ATOM 707 N N . ASP A 1 90 ? -5.288 6.597 21.530 1.00 96.06 90 ASP A N 1
ATOM 708 C CA . ASP A 1 90 ? -6.532 7.356 21.451 1.00 96.06 90 ASP A CA 1
ATOM 709 C C . ASP A 1 90 ? -7.434 6.740 20.371 1.00 96.06 90 ASP A C 1
ATOM 711 O O . ASP A 1 90 ? -7.356 7.118 19.201 1.00 96.06 90 ASP A O 1
ATOM 715 N N . PRO A 1 91 ? -8.340 5.815 20.728 1.00 94.56 91 PRO A N 1
ATOM 716 C CA . PRO A 1 91 ? -9.245 5.213 19.753 1.00 94.56 91 PRO A CA 1
ATOM 717 C C . PRO A 1 91 ? -10.094 6.240 18.995 1.00 94.56 91 PRO A C 1
ATOM 719 O O . PRO A 1 91 ? -10.454 6.013 17.842 1.00 94.56 91 PRO A O 1
ATOM 722 N N . ALA A 1 92 ? -10.378 7.413 19.572 1.00 93.31 92 ALA A N 1
ATOM 723 C CA . ALA A 1 92 ? -11.147 8.467 18.915 1.00 93.31 92 ALA A CA 1
ATOM 724 C C . ALA A 1 92 ? -10.318 9.323 17.935 1.00 93.31 92 ALA A C 1
ATOM 726 O O . ALA A 1 92 ? -10.888 10.207 17.278 1.00 93.31 92 ALA A O 1
ATOM 727 N N . HIS A 1 93 ? -9.014 9.052 17.782 1.00 93.56 93 HIS A N 1
ATOM 728 C CA . HIS A 1 9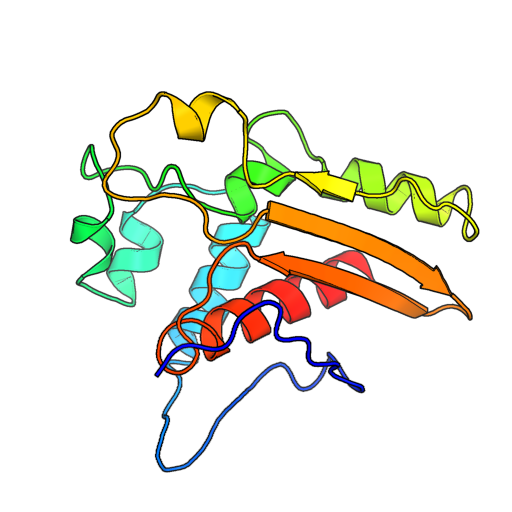3 ? -8.115 9.829 16.934 1.00 93.56 93 HIS A CA 1
ATOM 729 C C . HIS A 1 93 ? -8.615 9.916 15.484 1.00 93.56 93 HIS A C 1
ATOM 731 O O . HIS A 1 93 ? -9.250 9.005 14.946 1.00 93.56 93 HIS A O 1
ATOM 737 N N . ARG A 1 94 ? -8.334 11.056 14.840 1.00 93.56 94 ARG A N 1
ATOM 738 C CA . ARG A 1 94 ? -8.742 11.360 13.450 1.00 93.56 94 ARG A CA 1
ATOM 739 C C . ARG A 1 94 ? -7.588 11.846 12.567 1.00 93.56 94 ARG A C 1
ATOM 741 O O . ARG A 1 94 ? -7.819 12.428 11.514 1.00 93.56 94 ARG A O 1
ATOM 748 N N . ARG A 1 95 ? -6.349 11.703 13.050 1.00 94.06 95 ARG A N 1
ATOM 749 C CA . ARG A 1 95 ? -5.112 12.192 12.404 1.00 94.06 95 ARG A CA 1
ATOM 750 C C . ARG A 1 95 ? -4.122 11.052 12.125 1.00 94.06 95 ARG A C 1
ATOM 752 O O . ARG A 1 95 ? -2.910 11.261 12.084 1.00 94.06 95 ARG A O 1
ATOM 759 N N . ALA A 1 96 ? -4.641 9.836 11.992 1.00 97.50 96 ALA A N 1
ATOM 760 C CA . ALA A 1 96 ? -3.871 8.622 11.751 1.00 97.50 96 ALA A CA 1
ATOM 761 C C . ALA A 1 96 ? -3.798 8.343 10.241 1.00 97.50 96 ALA A C 1
ATOM 763 O O . ALA A 1 96 ? -4.343 7.360 9.744 1.00 97.50 96 ALA A O 1
ATOM 764 N N . PHE A 1 97 ? -3.178 9.274 9.510 1.00 98.25 97 PHE A N 1
ATOM 765 C CA . PHE A 1 97 ? -3.009 9.203 8.060 1.00 98.25 97 PHE A CA 1
ATOM 766 C C . PHE A 1 97 ? -1.532 9.007 7.709 1.00 98.25 97 PHE A C 1
ATOM 768 O O . PHE A 1 97 ? -0.700 9.810 8.134 1.00 98.25 97 PHE A O 1
ATOM 775 N N . ALA A 1 98 ? -1.220 7.975 6.927 1.00 98.12 98 ALA A N 1
ATOM 776 C CA . ALA A 1 98 ? 0.115 7.705 6.396 1.00 98.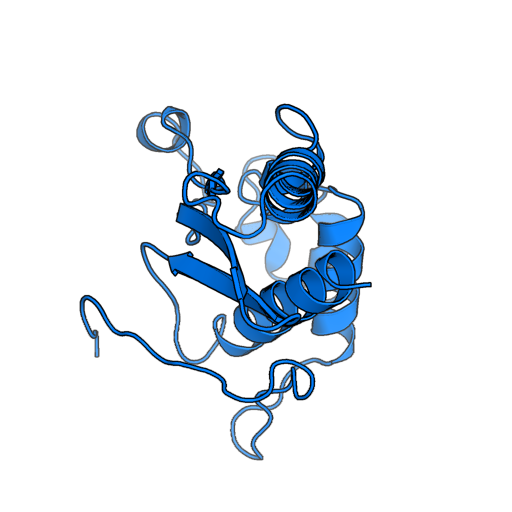12 98 ALA A CA 1
ATOM 777 C C . ALA A 1 98 ? 0.150 7.962 4.884 1.00 98.12 98 ALA A C 1
ATOM 779 O O . ALA A 1 98 ? -0.745 7.540 4.147 1.00 98.12 98 ALA A O 1
ATOM 780 N N . LEU A 1 99 ? 1.176 8.675 4.423 1.00 97.88 99 LEU A N 1
ATOM 781 C CA . LEU A 1 99 ? 1.297 9.139 3.042 1.00 97.88 99 LEU A CA 1
ATOM 782 C C . LEU A 1 99 ? 2.093 8.152 2.187 1.00 97.88 99 LEU A C 1
ATOM 784 O O . LEU A 1 99 ? 3.153 7.674 2.589 1.00 97.88 99 LEU A O 1
ATOM 788 N N . VAL A 1 100 ? 1.606 7.922 0.969 1.00 97.81 100 VAL A N 1
ATOM 789 C CA . VAL A 1 100 ? 2.327 7.217 -0.099 1.00 97.81 100 VAL A CA 1
ATOM 790 C C . VAL A 1 100 ? 2.750 8.208 -1.179 1.00 97.81 100 VAL A C 1
ATOM 792 O O . VAL A 1 100 ? 3.922 8.252 -1.543 1.00 97.81 100 VAL A O 1
ATOM 795 N N . LEU A 1 101 ? 1.827 9.031 -1.679 1.00 96.75 101 LEU A N 1
ATOM 796 C CA . LEU A 1 101 ? 2.146 10.094 -2.630 1.00 96.75 101 LEU A CA 1
ATOM 797 C C . LEU A 1 101 ? 2.869 11.231 -1.900 1.00 96.75 101 LEU A C 1
ATOM 799 O O . LEU A 1 101 ? 2.410 11.691 -0.853 1.00 96.75 101 LEU A O 1
ATOM 803 N N . GLN A 1 102 ? 3.987 11.686 -2.456 1.00 94.75 102 GLN A N 1
ATOM 804 C CA . GLN A 1 102 ? 4.831 12.723 -1.868 1.00 94.75 102 GLN A CA 1
ATOM 805 C C . GLN A 1 102 ? 4.966 13.921 -2.825 1.00 94.75 102 GLN A C 1
ATOM 807 O O . GLN A 1 102 ? 4.824 13.757 -4.039 1.00 94.75 102 GLN A O 1
ATOM 812 N N . PRO A 1 103 ? 5.232 15.142 -2.321 1.00 94.94 103 PRO A N 1
ATOM 813 C CA . PRO A 1 103 ? 5.381 16.324 -3.172 1.00 94.94 103 PRO A CA 1
ATOM 814 C C . PRO A 1 103 ? 6.420 16.159 -4.287 1.00 94.94 103 PRO A C 1
ATOM 816 O O . PRO A 1 103 ? 6.210 16.664 -5.389 1.00 94.94 103 PRO A O 1
ATOM 819 N N . GLU A 1 104 ? 7.502 15.427 -4.017 1.00 93.25 104 GLU A N 1
ATOM 820 C CA . GLU A 1 104 ? 8.610 15.166 -4.938 1.00 93.25 104 GLU A CA 1
ATOM 821 C C . GLU A 1 104 ? 8.162 14.408 -6.196 1.00 93.25 104 GLU A C 1
ATOM 823 O O . GLU A 1 104 ? 8.754 14.587 -7.261 1.00 93.25 104 GLU A O 1
ATOM 828 N N . ASP A 1 105 ? 7.069 13.641 -6.116 1.00 94.50 105 ASP A N 1
ATOM 829 C CA . ASP A 1 105 ? 6.496 12.944 -7.270 1.00 94.50 105 ASP A CA 1
ATOM 830 C C . ASP A 1 105 ? 5.997 13.912 -8.350 1.00 94.50 105 ASP A C 1
ATOM 832 O O . ASP A 1 105 ? 5.941 13.537 -9.514 1.00 94.50 105 ASP A O 1
ATOM 836 N N . ASN A 1 106 ? 5.675 15.166 -8.010 1.00 93.75 106 ASN A N 1
ATOM 837 C CA . ASN A 1 106 ? 5.265 16.167 -9.005 1.00 93.75 106 ASN A CA 1
ATOM 838 C C . ASN A 1 106 ? 6.435 16.699 -9.839 1.00 93.75 106 ASN A C 1
ATOM 840 O O . ASN A 1 106 ? 6.223 17.251 -10.916 1.00 93.75 106 ASN A O 1
ATOM 844 N N . PHE A 1 107 ? 7.662 16.576 -9.332 1.00 93.56 107 PHE A N 1
ATOM 845 C CA . PHE A 1 107 ? 8.856 17.142 -9.961 1.00 93.56 107 PHE A CA 1
ATOM 846 C C . PHE A 1 107 ? 9.720 16.077 -10.634 1.00 93.56 107 PHE A C 1
ATOM 848 O O . PHE A 1 107 ? 10.598 16.403 -11.434 1.00 93.56 107 PHE A O 1
ATOM 855 N N . ARG A 1 108 ? 9.483 14.801 -10.322 1.00 88.62 108 ARG A N 1
ATOM 856 C CA . ARG A 1 108 ? 10.240 13.686 -10.878 1.00 88.62 108 ARG A CA 1
ATOM 857 C C . ARG A 1 108 ? 9.628 13.215 -12.191 1.00 88.62 108 ARG A C 1
ATOM 859 O O . ARG A 1 108 ? 8.422 12.999 -12.270 1.00 88.62 108 ARG A O 1
ATOM 866 N N . GLN A 1 109 ? 10.466 12.996 -13.200 1.00 92.25 109 GLN A N 1
ATOM 867 C CA . GLN A 1 109 ? 10.103 12.224 -14.389 1.00 92.25 109 GLN A CA 1
ATOM 868 C C . GLN A 1 109 ? 10.401 10.755 -14.108 1.00 92.25 109 GLN A C 1
ATOM 870 O O . GLN A 1 109 ? 11.555 10.403 -13.879 1.00 92.25 109 GLN A O 1
ATOM 875 N N . SER A 1 110 ? 9.366 9.924 -14.066 1.00 92.50 110 SER A N 1
ATOM 876 C CA . SER A 1 110 ? 9.495 8.505 -13.741 1.00 92.50 110 SER A CA 1
ATOM 877 C C . SER A 1 110 ? 8.537 7.670 -14.572 1.00 92.50 110 SER A C 1
ATOM 879 O O . SER A 1 110 ? 7.477 8.138 -14.985 1.00 92.50 110 SER A O 1
ATOM 881 N N . ARG A 1 111 ? 8.894 6.414 -14.806 1.00 92.06 111 ARG A N 1
ATOM 882 C CA . ARG A 1 111 ? 8.000 5.394 -15.360 1.00 92.06 111 ARG A CA 1
ATOM 883 C C . ARG A 1 111 ? 6.990 4.897 -14.333 1.00 92.06 111 ARG A C 1
ATOM 885 O O . ARG A 1 111 ? 5.973 4.317 -14.709 1.00 92.06 111 ARG A O 1
ATOM 892 N N . GLU A 1 112 ? 7.227 5.174 -13.055 1.00 90.69 112 GLU A N 1
ATOM 893 C CA . GLU A 1 112 ? 6.385 4.740 -11.957 1.00 90.69 112 GLU A CA 1
ATOM 894 C C . GLU A 1 112 ? 5.984 5.914 -11.061 1.00 90.69 112 GLU A C 1
ATOM 896 O O . GLU A 1 112 ? 6.787 6.533 -10.357 1.00 90.69 112 GLU A O 1
ATOM 901 N N . TYR A 1 113 ? 4.680 6.179 -11.043 1.00 91.00 113 TYR A N 1
ATOM 902 C CA . TYR A 1 113 ? 4.068 7.134 -10.132 1.00 91.00 113 TYR A CA 1
ATOM 903 C C . TYR A 1 113 ? 3.108 6.402 -9.196 1.00 91.00 113 TYR A C 1
ATOM 905 O O . TYR A 1 113 ? 2.191 5.740 -9.695 1.00 91.00 113 TYR A O 1
ATOM 913 N N . PRO A 1 114 ? 3.210 6.584 -7.867 1.00 93.44 114 PRO A N 1
ATOM 914 C CA . PRO A 1 114 ? 2.282 5.959 -6.936 1.00 93.44 114 PRO A CA 1
ATOM 915 C C . PRO A 1 114 ? 0.843 6.349 -7.267 1.00 93.44 114 PRO A C 1
ATOM 917 O O . PRO A 1 114 ? 0.527 7.532 -7.425 1.00 93.44 114 PRO A O 1
ATOM 920 N N . CYS A 1 115 ? -0.039 5.365 -7.412 1.00 94.69 115 CYS A N 1
ATOM 921 C CA . CYS A 1 115 ? -1.467 5.596 -7.621 1.00 94.69 115 CYS A CA 1
ATOM 922 C C . CYS A 1 115 ? -2.216 5.787 -6.288 1.00 94.69 115 CYS A C 1
ATOM 924 O O . CYS A 1 115 ? -3.235 6.483 -6.244 1.00 94.69 115 CYS A O 1
ATOM 926 N N . ALA A 1 116 ? -1.682 5.243 -5.190 1.00 97.44 116 ALA A N 1
ATOM 927 C CA . ALA A 1 116 ? -2.146 5.503 -3.834 1.00 97.44 116 ALA A CA 1
ATOM 928 C C . ALA A 1 116 ? -1.661 6.876 -3.342 1.00 97.44 116 ALA A C 1
ATOM 930 O O . ALA A 1 116 ? -0.482 7.210 -3.436 1.00 97.44 116 ALA A O 1
ATOM 931 N N . VAL A 1 117 ? -2.578 7.661 -2.779 1.00 98.12 117 VAL A N 1
ATOM 932 C CA . VAL A 1 117 ? -2.261 8.885 -2.032 1.00 98.12 117 VAL A CA 1
ATOM 933 C C . VAL A 1 117 ? -1.771 8.521 -0.635 1.00 98.12 117 VAL A C 1
ATOM 935 O O . VAL A 1 117 ? -0.766 9.053 -0.170 1.00 98.12 117 VAL A O 1
ATOM 938 N N . GLY A 1 118 ? -2.459 7.594 0.026 1.00 98.25 118 GLY A N 1
ATOM 939 C CA . GLY A 1 118 ? -2.141 7.172 1.382 1.00 98.25 118 GLY A CA 1
ATOM 940 C C . GLY A 1 118 ? -3.268 6.374 2.019 1.00 98.25 118 GLY A C 1
ATOM 941 O O . GLY A 1 118 ? -4.263 6.045 1.362 1.00 98.25 118 GLY A O 1
ATOM 942 N N . VAL A 1 119 ? -3.101 6.080 3.304 1.00 98.50 119 VAL A N 1
ATOM 943 C CA . VAL A 1 119 ? -4.030 5.267 4.091 1.00 98.50 119 VAL A CA 1
ATOM 944 C C . VAL A 1 119 ? -4.427 5.992 5.374 1.00 98.50 119 VAL A C 1
ATOM 946 O O . VAL A 1 119 ? -3.581 6.563 6.060 1.00 98.50 119 VAL A O 1
ATOM 949 N N . HIS A 1 120 ? -5.722 5.990 5.686 1.00 98.50 120 HIS A N 1
ATOM 950 C CA . HIS A 1 120 ? -6.279 6.542 6.920 1.00 98.50 120 HIS A CA 1
ATOM 951 C C . HIS A 1 120 ? -6.840 5.411 7.771 1.00 98.50 120 HIS A C 1
ATOM 953 O O . HIS A 1 120 ? -7.682 4.639 7.306 1.00 98.50 120 HIS A O 1
ATOM 959 N N . LEU A 1 121 ? -6.387 5.337 9.015 1.00 98.19 121 LEU A N 1
ATOM 960 C CA . LEU A 1 121 ? -6.803 4.327 9.969 1.00 98.19 121 LEU A CA 1
ATOM 961 C C . LEU A 1 121 ? -7.746 4.935 11.014 1.00 98.19 121 LEU A C 1
ATOM 963 O O . LEU A 1 121 ? -7.537 6.050 11.494 1.00 98.19 121 LEU A O 1
ATOM 967 N N . PHE A 1 122 ? -8.774 4.180 11.391 1.00 97.62 122 PHE A N 1
ATOM 968 C CA . PHE A 1 122 ? -9.664 4.503 12.503 1.00 97.62 122 PHE A CA 1
ATOM 969 C C . PHE A 1 122 ? -9.932 3.253 13.331 1.00 97.62 122 PHE A C 1
ATOM 971 O O . PHE A 1 122 ? -10.255 2.212 12.767 1.00 97.62 122 PHE A O 1
ATOM 978 N N . LEU A 1 123 ? -9.897 3.369 14.657 1.00 96.25 123 LEU A N 1
ATOM 979 C CA . LEU A 1 123 ? -10.335 2.305 15.559 1.00 96.25 123 LEU A CA 1
ATOM 980 C C . LEU A 1 123 ? -11.749 2.616 16.064 1.00 96.25 123 LEU A C 1
ATOM 982 O O . LEU A 1 123 ? -11.957 3.608 16.761 1.00 96.25 123 LEU A O 1
ATOM 986 N N . ARG A 1 124 ? -12.752 1.831 15.671 1.00 94.12 124 ARG A N 1
ATOM 987 C CA . ARG A 1 124 ? -14.158 2.039 16.066 1.00 94.12 124 ARG A CA 1
ATOM 988 C C . ARG A 1 124 ? -14.753 0.717 16.507 1.00 94.12 124 ARG A C 1
ATOM 990 O O . ARG A 1 124 ? -14.588 -0.275 15.811 1.00 94.12 124 ARG A O 1
ATOM 997 N N . ASP A 1 125 ? -15.406 0.714 17.664 1.00 92.25 125 ASP A N 1
ATOM 998 C CA . ASP A 1 125 ? -16.089 -0.469 18.204 1.00 92.25 125 ASP A CA 1
ATOM 999 C C . ASP A 1 125 ? -15.184 -1.717 18.277 1.00 92.25 125 ASP A C 1
ATOM 1001 O O . ASP A 1 125 ? -15.612 -2.836 18.018 1.00 92.25 125 ASP A O 1
ATOM 1005 N N . GLY A 1 126 ? -13.898 -1.511 18.592 1.00 90.75 126 GLY A N 1
ATOM 1006 C CA . GLY A 1 126 ? -12.895 -2.580 18.653 1.00 90.75 126 GLY A CA 1
ATOM 1007 C C . GLY A 1 126 ? -12.411 -3.100 17.293 1.00 90.75 126 GLY A C 1
ATOM 1008 O O . GLY A 1 126 ? -11.648 -4.057 17.263 1.00 90.75 126 GLY A O 1
ATOM 1009 N N . ALA A 1 127 ? -12.813 -2.480 16.179 1.00 93.19 127 ALA A N 1
ATOM 1010 C CA . ALA A 1 127 ? -12.415 -2.868 14.830 1.00 93.19 127 ALA A CA 1
ATOM 1011 C C . ALA A 1 127 ? -11.590 -1.779 14.123 1.00 93.19 127 ALA A C 1
ATOM 1013 O O . ALA A 1 127 ? -11.924 -0.587 14.152 1.00 93.19 127 ALA A O 1
ATOM 1014 N N . LEU A 1 128 ? -10.528 -2.202 13.432 1.00 95.56 128 LEU A N 1
ATOM 1015 C CA . LEU A 1 128 ? -9.720 -1.330 12.585 1.00 95.56 128 LEU A CA 1
ATOM 1016 C C . LEU A 1 128 ? -10.425 -1.090 11.245 1.00 95.56 128 LEU A C 1
ATOM 1018 O O . LEU A 1 128 ? -10.568 -1.992 10.421 1.00 95.56 128 LEU A O 1
ATOM 1022 N N . THR A 1 129 ? -10.818 0.154 10.995 1.00 96.44 129 THR A N 1
ATOM 1023 C CA . THR A 1 129 ? -11.244 0.632 9.678 1.00 96.44 129 THR A CA 1
ATOM 1024 C C . THR A 1 129 ? -10.041 1.176 8.919 1.00 96.44 129 THR A C 1
ATOM 1026 O O . THR A 1 129 ? -9.358 2.080 9.401 1.00 96.44 129 THR A O 1
ATOM 1029 N N . TRP A 1 130 ? -9.829 0.666 7.707 1.00 97.62 130 TRP A N 1
ATOM 1030 C CA . TRP A 1 130 ? -8.774 1.097 6.795 1.00 97.62 130 TRP A CA 1
ATOM 1031 C C . TRP A 1 130 ? -9.367 1.790 5.572 1.00 97.62 130 TRP A C 1
ATOM 1033 O O . TRP A 1 130 ? -10.213 1.229 4.874 1.00 97.62 130 TRP A O 1
ATOM 1043 N N . ILE A 1 131 ? -8.916 3.010 5.289 1.00 98.12 131 ILE A N 1
ATOM 1044 C CA . ILE A 1 131 ? -9.314 3.761 4.098 1.00 98.12 131 ILE A CA 1
ATOM 1045 C C . ILE A 1 131 ? -8.082 3.998 3.237 1.00 98.12 131 ILE A C 1
ATOM 1047 O O . ILE A 1 131 ? -7.241 4.823 3.582 1.00 98.12 131 ILE A O 1
ATOM 1051 N N . THR A 1 132 ? -8.009 3.336 2.086 1.00 97.88 132 THR A N 1
ATOM 1052 C CA . THR A 1 132 ? -7.020 3.663 1.053 1.00 97.88 132 THR A CA 1
ATOM 1053 C C . THR A 1 132 ? -7.576 4.757 0.152 1.00 97.88 132 THR A C 1
ATOM 1055 O O . THR A 1 132 ? -8.630 4.593 -0.464 1.00 97.88 132 THR A O 1
ATOM 1058 N N . VAL A 1 133 ? -6.854 5.869 0.041 1.00 98.19 133 VAL A N 1
ATOM 1059 C CA . VAL A 1 133 ? -7.166 6.942 -0.907 1.00 98.19 133 VAL A CA 1
ATOM 1060 C C . VAL A 1 133 ? -6.282 6.765 -2.131 1.00 98.19 133 VAL A C 1
ATOM 1062 O O . VAL A 1 133 ? -5.060 6.710 -2.010 1.00 98.19 133 VAL A O 1
ATOM 1065 N N . MET A 1 134 ? -6.886 6.690 -3.315 1.00 97.56 134 MET A N 1
ATOM 1066 C CA . MET A 1 134 ? -6.171 6.519 -4.581 1.00 97.56 134 MET A CA 1
ATOM 1067 C C . MET A 1 134 ? -6.505 7.667 -5.524 1.00 97.56 134 MET A C 1
ATOM 1069 O O . MET A 1 134 ? -7.672 8.023 -5.675 1.00 97.56 134 MET A O 1
ATOM 1073 N N . ARG A 1 135 ? -5.487 8.248 -6.163 1.00 96.31 135 ARG A N 1
ATOM 1074 C CA . ARG A 1 135 ? -5.676 9.307 -7.169 1.00 96.31 135 ARG A CA 1
ATOM 1075 C C . ARG A 1 135 ? -6.101 8.745 -8.528 1.00 96.31 135 ARG A C 1
ATOM 1077 O O . ARG A 1 135 ? -6.707 9.457 -9.316 1.00 96.31 135 ARG A O 1
ATOM 1084 N N . ALA A 1 136 ? -5.759 7.486 -8.800 1.00 95.25 136 ALA A N 1
ATOM 1085 C CA . ALA A 1 136 ? -6.112 6.740 -10.003 1.00 95.25 136 ALA A CA 1
ATOM 1086 C C . ALA A 1 136 ? -6.081 5.237 -9.689 1.00 95.25 136 ALA A C 1
ATOM 1088 O O . ALA A 1 136 ? -5.378 4.826 -8.769 1.00 95.25 136 ALA A O 1
ATOM 1089 N N . GLN A 1 137 ? -6.834 4.419 -10.428 1.00 94.62 137 GLN A N 1
ATOM 1090 C CA . GLN A 1 137 ? -6.861 2.967 -10.227 1.00 94.62 137 GLN A CA 1
ATOM 1091 C C . GLN A 1 137 ? -7.310 2.248 -11.508 1.00 94.62 137 GLN A C 1
ATOM 1093 O O . GLN A 1 137 ? -8.371 2.565 -12.053 1.00 94.62 137 GLN A O 1
ATOM 1098 N N . GLN A 1 138 ? -6.543 1.255 -11.970 1.00 93.12 138 GLN A N 1
ATOM 1099 C CA . GLN A 1 138 ? -6.960 0.379 -13.068 1.00 93.12 138 GLN A CA 1
ATOM 1100 C C . GLN A 1 138 ? -7.873 -0.720 -12.521 1.00 93.12 138 GLN A C 1
ATOM 1102 O O . GLN A 1 138 ? -7.441 -1.672 -11.873 1.00 93.12 138 GLN A O 1
ATOM 1107 N N . ALA A 1 139 ? -9.173 -0.586 -12.790 1.00 90.25 139 ALA A N 1
ATOM 1108 C CA . ALA A 1 139 ? -10.211 -1.378 -12.128 1.00 90.25 139 ALA A CA 1
ATOM 1109 C C . ALA A 1 139 ? -10.134 -2.898 -12.363 1.00 90.25 139 ALA A C 1
ATOM 1111 O O . ALA A 1 139 ? -10.643 -3.646 -11.531 1.00 90.25 139 ALA A O 1
ATOM 1112 N N . LEU A 1 140 ? -9.555 -3.347 -13.481 1.00 87.25 140 LEU A N 1
ATOM 1113 C CA . LEU A 1 140 ? -9.524 -4.765 -13.858 1.00 87.25 140 LEU A CA 1
ATOM 1114 C C . LEU A 1 140 ? -8.171 -5.428 -13.597 1.00 87.25 140 LEU A C 1
ATOM 1116 O O . LEU A 1 140 ? -8.141 -6.562 -13.134 1.00 87.25 140 LEU A O 1
ATOM 1120 N N . THR A 1 141 ? -7.064 -4.751 -13.900 1.00 87.12 141 THR A N 1
ATOM 1121 C CA . THR A 1 141 ? -5.732 -5.372 -13.859 1.00 87.12 141 THR A CA 1
ATOM 1122 C C . THR A 1 141 ? -5.009 -5.163 -12.541 1.00 87.12 141 THR A C 1
ATOM 1124 O O . THR A 1 141 ? -4.284 -6.062 -12.130 1.00 87.12 141 THR A O 1
ATOM 1127 N N . ASP A 1 142 ? -5.226 -4.026 -11.874 1.00 90.44 142 ASP A N 1
ATOM 1128 C CA . ASP A 1 142 ? -4.411 -3.622 -10.720 1.00 90.44 142 ASP A CA 1
ATOM 1129 C C . ASP A 1 142 ? -5.243 -3.658 -9.434 1.00 90.44 142 ASP A C 1
ATOM 1131 O O . ASP A 1 142 ? -4.816 -4.223 -8.428 1.00 90.44 142 ASP A O 1
ATOM 1135 N N . ARG A 1 143 ? -6.497 -3.183 -9.493 1.00 91.94 143 ARG A N 1
ATOM 1136 C CA . ARG A 1 143 ? -7.413 -3.142 -8.343 1.00 91.94 143 ARG A CA 1
ATOM 1137 C C . ARG A 1 143 ? -7.531 -4.466 -7.574 1.00 91.94 143 ARG A C 1
ATOM 1139 O O . ARG A 1 143 ? -7.568 -4.381 -6.351 1.00 91.94 143 ARG A O 1
ATOM 1146 N N . PRO A 1 144 ? -7.620 -5.663 -8.193 1.00 92.44 144 PRO A N 1
ATOM 1147 C CA . PRO A 1 144 ? -7.672 -6.911 -7.427 1.00 92.44 144 PRO A CA 1
ATOM 1148 C C . PRO A 1 144 ? -6.427 -7.134 -6.556 1.00 92.44 144 PRO A C 1
ATOM 1150 O O . PRO A 1 144 ? -6.555 -7.576 -5.416 1.00 92.44 144 PRO A O 1
ATOM 1153 N N . TYR A 1 145 ? -5.243 -6.791 -7.070 1.00 94.00 145 TYR A N 1
ATOM 1154 C CA . TYR A 1 145 ? -3.975 -6.927 -6.352 1.00 94.00 145 TYR A CA 1
ATOM 1155 C C . TYR A 1 145 ? -3.819 -5.847 -5.282 1.00 94.00 145 TYR A C 1
ATOM 1157 O O . TYR A 1 145 ? -3.461 -6.171 -4.154 1.00 94.00 145 TYR A O 1
ATOM 1165 N N . ASP A 1 146 ? -4.166 -4.595 -5.590 1.00 94.75 146 ASP A N 1
ATOM 1166 C CA . ASP A 1 146 ? -4.132 -3.499 -4.614 1.00 94.75 146 ASP A CA 1
ATOM 1167 C C . ASP A 1 146 ? -5.124 -3.730 -3.471 1.00 94.75 146 ASP A C 1
ATOM 1169 O O . ASP A 1 146 ? -4.808 -3.498 -2.306 1.00 94.75 146 ASP A O 1
ATOM 1173 N N . ALA A 1 147 ? -6.326 -4.224 -3.784 1.00 93.81 147 ALA A N 1
ATOM 1174 C CA . ALA A 1 147 ? -7.319 -4.571 -2.778 1.00 93.81 147 ALA A CA 1
ATOM 1175 C C . ALA A 1 147 ? -6.793 -5.683 -1.860 1.00 93.81 147 ALA A C 1
ATOM 1177 O O . ALA A 1 147 ? -6.856 -5.530 -0.641 1.00 93.81 147 ALA A O 1
ATOM 1178 N N . PHE A 1 148 ? -6.223 -6.753 -2.429 1.00 95.38 148 PHE A N 1
ATOM 1179 C CA . PHE A 1 148 ? -5.584 -7.813 -1.647 1.00 95.38 148 PHE A CA 1
ATOM 1180 C C . PHE A 1 148 ? -4.473 -7.256 -0.751 1.00 95.38 148 PHE A C 1
ATOM 1182 O O . PHE A 1 148 ? -4.443 -7.540 0.444 1.00 95.38 148 PHE A O 1
ATOM 1189 N N . LEU A 1 149 ? -3.589 -6.431 -1.316 1.00 96.69 149 LEU A N 1
ATOM 1190 C CA . LEU A 1 149 ? -2.454 -5.843 -0.616 1.00 96.69 149 LEU A CA 1
ATOM 1191 C C . LEU A 1 149 ? -2.905 -5.000 0.581 1.00 96.69 149 LEU A C 1
ATOM 1193 O O . LEU A 1 149 ? -2.485 -5.265 1.704 1.00 96.69 149 LEU A O 1
ATOM 1197 N N . PHE A 1 150 ? -3.781 -4.015 0.372 1.00 97.06 150 PHE A N 1
ATOM 1198 C CA . PHE A 1 150 ? -4.205 -3.117 1.448 1.00 97.06 150 PHE A CA 1
ATOM 1199 C C . PHE A 1 150 ? -5.080 -3.812 2.497 1.0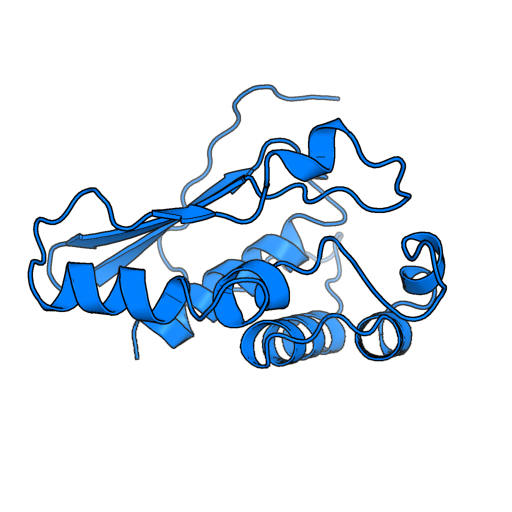0 97.06 150 PHE A C 1
ATOM 1201 O O . PHE A 1 150 ? -4.962 -3.484 3.674 1.00 97.06 150 PHE A O 1
ATOM 1208 N N . MET A 1 151 ? -5.907 -4.794 2.119 1.00 96.50 151 MET A N 1
ATOM 1209 C CA . MET A 1 151 ? -6.645 -5.611 3.096 1.00 96.50 151 MET A CA 1
ATOM 1210 C C . MET A 1 151 ? -5.717 -6.543 3.889 1.00 96.50 151 MET A C 1
ATOM 1212 O O . MET A 1 151 ? -5.941 -6.771 5.077 1.00 96.50 151 MET A O 1
ATOM 1216 N N . GLY A 1 152 ? -4.656 -7.059 3.264 1.00 96.62 152 GLY A N 1
ATOM 1217 C CA . GLY A 1 152 ? -3.611 -7.821 3.949 1.00 96.62 152 GLY A CA 1
ATOM 1218 C C . GLY A 1 152 ? -2.831 -6.955 4.940 1.00 96.62 152 GLY A C 1
ATOM 1219 O O . GLY A 1 152 ? -2.651 -7.342 6.091 1.00 96.62 152 GLY A O 1
ATOM 1220 N N . MET A 1 153 ? -2.445 -5.742 4.534 1.00 97.25 153 MET A N 1
ATOM 1221 C CA . MET A 1 153 ? -1.806 -4.767 5.426 1.00 97.25 153 MET A CA 1
ATOM 1222 C C . MET A 1 153 ? -2.735 -4.330 6.565 1.00 97.25 153 MET A C 1
ATOM 1224 O O . MET A 1 153 ? -2.276 -4.196 7.694 1.00 97.25 153 MET A O 1
ATOM 1228 N N . GLN A 1 154 ? -4.035 -4.152 6.301 1.00 97.12 154 GLN A N 1
ATOM 1229 C CA . GLN A 1 154 ? -5.030 -3.875 7.340 1.00 97.12 154 GLN A CA 1
ATOM 1230 C C . GLN A 1 154 ? -5.073 -4.991 8.385 1.00 97.12 154 GLN A C 1
ATOM 1232 O O . GLN A 1 154 ? -5.109 -4.697 9.573 1.00 97.12 154 GLN A O 1
ATOM 1237 N N . GLN A 1 155 ? -5.074 -6.257 7.964 1.00 95.56 155 GLN A N 1
ATOM 1238 C CA . GLN A 1 155 ? -5.075 -7.387 8.895 1.00 95.56 155 GLN A CA 1
ATOM 1239 C C . GLN A 1 155 ? -3.782 -7.472 9.701 1.00 95.56 155 GLN A C 1
ATOM 1241 O O . GLN A 1 155 ? -3.848 -7.708 10.900 1.00 95.56 155 GLN A O 1
ATOM 1246 N N . TYR A 1 156 ? -2.632 -7.220 9.072 1.00 95.12 156 TYR A N 1
ATOM 1247 C CA . TYR A 1 156 ? -1.352 -7.132 9.775 1.00 95.12 156 TYR A CA 1
ATOM 1248 C C . TYR A 1 156 ? -1.333 -5.998 10.812 1.00 95.12 156 TYR A C 1
ATOM 1250 O O . TYR A 1 156 ? -0.821 -6.166 11.906 1.00 95.12 156 TYR A O 1
ATOM 1258 N N . ALA A 1 157 ? -1.923 -4.845 10.497 1.00 95.38 157 ALA A N 1
ATOM 1259 C CA . ALA A 1 157 ? -2.014 -3.725 11.434 1.00 95.38 157 ALA A CA 1
ATOM 1260 C C . ALA A 1 157 ? -3.058 -3.932 12.549 1.00 95.38 157 ALA A C 1
ATOM 1262 O O . ALA A 1 157 ? -3.080 -3.161 13.504 1.00 95.38 157 ALA A O 1
ATOM 1263 N N . ALA A 1 158 ? -3.961 -4.906 12.402 1.00 93.06 158 ALA A N 1
ATOM 1264 C CA . ALA A 1 158 ? -5.011 -5.213 13.372 1.00 93.06 158 ALA A CA 1
ATOM 1265 C C . ALA A 1 158 ? -4.658 -6.380 14.313 1.00 93.06 158 ALA A C 1
ATOM 1267 O O . ALA A 1 158 ? -5.452 -6.664 15.212 1.00 93.06 158 ALA A O 1
ATOM 1268 N N . SER A 1 159 ? -3.540 -7.077 14.073 1.00 84.94 159 SER A N 1
ATOM 1269 C CA . SER A 1 159 ? -3.058 -8.199 14.892 1.00 84.94 159 SER A CA 1
ATOM 1270 C C . SER A 1 159 ? -2.273 -7.729 16.105 1.00 84.94 159 SER A C 1
ATOM 1272 O O . SER A 1 159 ? -2.494 -8.310 17.188 1.00 84.94 159 SER A O 1
#